Protein AF-A0A949Y0B9-F1 (afdb_monomer)

Secondary structure (DSSP, 8-state):
-----------------S--HHHHHHHHHHHHHTT-HHHHHHHHHHHHHH---HHHHHHHHHHHHHHHHHHH-

Foldseek 3Di:
DDDDDDPDDDPPPPDDDPDQLVNLLVVLVVCVVVLVLVVSLVSLVVSCVRPVDVVSVVSNVVSVVSVVVVVVD

Structure (mmCIF, N/CA/C/O backbone):
data_AF-A0A949Y0B9-F1
#
_entry.id   AF-A0A949Y0B9-F1
#
loop_
_atom_site.group_PDB
_atom_site.id
_atom_site.type_symbol
_atom_site.label_atom_id
_atom_site.label_alt_id
_atom_site.label_comp_id
_atom_site.label_asym_id
_atom_site.label_entity_id
_atom_site.label_seq_id
_atom_site.pdbx_PDB_ins_code
_atom_site.Cartn_x
_atom_site.Cartn_y
_atom_site.Cartn_z
_atom_site.occupancy
_atom_site.B_iso_or_equiv
_atom_site.auth_seq_id
_atom_site.auth_comp_id
_atom_site.auth_asym_id
_atom_site.auth_atom_id
_atom_site.pdbx_PDB_model_num
ATOM 1 N N . MET A 1 1 ? 20.701 54.638 15.065 1.00 40.94 1 MET A N 1
ATOM 2 C CA . MET A 1 1 ? 20.020 53.911 13.969 1.00 40.94 1 MET A CA 1
ATOM 3 C C . MET A 1 1 ? 19.633 52.515 14.453 1.00 40.94 1 MET A C 1
ATOM 5 O O . MET A 1 1 ? 20.306 51.988 15.324 1.00 40.94 1 MET A O 1
ATOM 9 N N . LYS A 1 2 ? 18.508 52.003 13.937 1.00 47.47 2 LYS A N 1
ATOM 10 C CA . LYS A 1 2 ? 17.727 50.803 14.310 1.00 47.47 2 LYS A CA 1
ATOM 11 C C . LYS A 1 2 ? 18.498 49.559 14.795 1.00 47.47 2 LYS A C 1
ATOM 13 O O . LYS A 1 2 ? 19.432 49.102 14.147 1.00 47.47 2 LYS A O 1
ATOM 18 N N . ALA A 1 3 ? 17.969 48.958 15.864 1.00 47.19 3 ALA A N 1
ATOM 19 C CA . ALA A 1 3 ? 18.193 47.570 16.259 1.00 47.19 3 ALA A CA 1
ATOM 20 C C . ALA A 1 3 ? 17.641 46.600 15.198 1.00 47.19 3 ALA A C 1
ATOM 22 O O . ALA A 1 3 ? 16.546 46.816 14.680 1.00 47.19 3 ALA A O 1
ATOM 23 N N . PHE A 1 4 ? 18.358 45.507 14.927 1.00 44.59 4 PHE A N 1
ATOM 24 C CA . PHE A 1 4 ? 17.815 44.345 14.221 1.00 44.59 4 PHE A CA 1
ATOM 25 C C . PHE A 1 4 ? 17.926 43.115 15.123 1.00 44.59 4 PHE A C 1
ATOM 27 O O . PHE A 1 4 ? 18.966 42.471 15.240 1.00 44.59 4 PHE A O 1
ATOM 34 N N . MET A 1 5 ? 16.809 42.823 15.787 1.00 48.16 5 MET A N 1
ATOM 35 C CA . MET A 1 5 ? 16.502 41.541 16.411 1.00 48.16 5 MET A CA 1
ATOM 36 C C . MET A 1 5 ? 16.445 40.466 15.317 1.00 48.16 5 MET A C 1
ATOM 38 O O . MET A 1 5 ? 15.542 40.462 14.486 1.00 48.16 5 MET A O 1
ATOM 42 N N . GLY A 1 6 ? 17.402 39.540 15.318 1.00 42.84 6 GLY A N 1
ATOM 43 C CA . GLY A 1 6 ? 17.372 38.327 14.501 1.00 42.84 6 GLY A CA 1
ATOM 44 C C . GLY A 1 6 ? 17.041 37.113 15.361 1.00 42.84 6 GLY A C 1
ATOM 45 O O . GLY A 1 6 ? 17.924 36.311 15.658 1.00 42.84 6 GLY A O 1
ATOM 46 N N . ALA A 1 7 ? 15.785 36.975 15.790 1.00 57.06 7 ALA A N 1
ATOM 47 C CA . ALA A 1 7 ? 15.321 35.775 16.482 1.00 57.06 7 ALA A CA 1
ATOM 48 C C . ALA A 1 7 ? 15.252 34.608 15.481 1.00 57.06 7 ALA A C 1
ATOM 50 O O . ALA A 1 7 ? 14.283 34.442 14.739 1.00 57.06 7 ALA A O 1
ATOM 51 N N . ARG A 1 8 ? 16.316 33.799 15.426 1.00 55.53 8 ARG A N 1
ATOM 52 C CA . ARG A 1 8 ? 16.342 32.555 14.649 1.00 55.53 8 ARG A CA 1
ATOM 53 C C . ARG A 1 8 ? 15.330 31.583 15.253 1.00 55.53 8 ARG A C 1
ATOM 55 O O . ARG A 1 8 ? 15.556 31.023 16.323 1.00 55.53 8 ARG A O 1
ATOM 62 N N . SER A 1 9 ? 14.216 31.386 14.555 1.00 53.25 9 SER A N 1
ATOM 63 C CA . SER A 1 9 ? 13.205 30.391 14.908 1.00 53.25 9 SER A CA 1
ATOM 64 C C . SER A 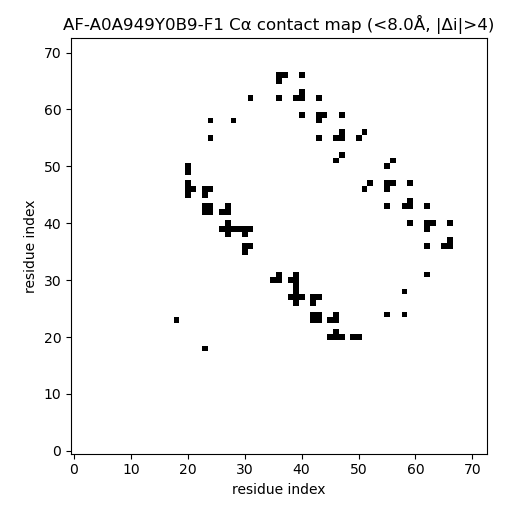1 9 ? 13.825 28.991 14.917 1.00 53.25 9 SER A C 1
ATOM 66 O O . SER A 1 9 ? 14.177 28.441 13.871 1.00 53.25 9 SER A O 1
ATOM 68 N N . LYS A 1 10 ? 13.962 28.405 16.112 1.00 44.94 10 LYS A N 1
ATOM 69 C CA . LYS A 1 10 ? 14.203 26.970 16.299 1.00 44.94 10 LYS A CA 1
ATOM 70 C C . LYS A 1 10 ? 13.012 26.227 15.691 1.00 44.94 10 LYS A C 1
ATOM 72 O O . LYS A 1 10 ? 11.934 26.224 16.277 1.00 44.94 10 LYS A O 1
ATOM 77 N N . LYS A 1 11 ? 13.203 25.594 14.527 1.00 48.47 11 LYS A N 1
ATOM 78 C CA . LYS A 1 11 ? 12.279 24.572 14.015 1.00 48.47 11 LYS A CA 1
ATOM 79 C C . LYS A 1 11 ? 12.164 23.495 15.091 1.00 48.47 11 LYS A C 1
ATOM 81 O O . LYS A 1 11 ? 13.097 22.720 15.291 1.00 48.47 11 LYS A O 1
ATOM 86 N N . GLN A 1 12 ? 11.050 23.500 15.818 1.00 47.59 12 GLN A N 1
ATOM 87 C CA . GLN A 1 12 ? 10.682 22.414 16.710 1.00 47.59 12 GLN A CA 1
ATOM 88 C C . GLN A 1 12 ? 10.538 21.163 15.846 1.00 47.59 12 GLN A C 1
ATOM 90 O O . GLN A 1 12 ? 9.570 21.005 15.109 1.00 47.59 12 GLN A O 1
ATOM 95 N N . ILE A 1 13 ? 11.545 20.296 15.905 1.00 55.00 13 ILE A N 1
ATOM 96 C CA . ILE A 1 13 ? 11.431 18.909 15.474 1.00 55.00 13 ILE A CA 1
ATOM 97 C C . ILE A 1 13 ? 10.489 18.282 16.498 1.00 55.00 13 ILE A C 1
ATOM 99 O O . ILE A 1 13 ? 10.903 17.887 17.590 1.00 55.00 13 ILE A O 1
ATOM 103 N N . SER A 1 14 ? 9.192 18.328 16.201 1.00 51.94 14 SER A N 1
ATOM 104 C CA . SER A 1 14 ? 8.179 17.646 16.985 1.00 51.94 14 SER A CA 1
ATOM 105 C C . SER A 1 14 ? 8.539 16.164 17.000 1.00 51.94 14 SER A C 1
ATOM 107 O O . SER A 1 14 ? 8.642 15.508 15.963 1.00 51.94 14 SER A O 1
ATOM 109 N N . LYS A 1 15 ? 8.802 15.655 18.205 1.00 49.62 15 LYS A N 1
ATOM 110 C CA . LYS A 1 15 ? 8.923 14.223 18.479 1.00 49.62 15 LYS A CA 1
ATOM 111 C C . LYS A 1 15 ? 7.707 13.536 17.844 1.00 49.62 15 LYS A C 1
ATOM 113 O O . LYS A 1 15 ? 6.597 14.011 18.093 1.00 49.62 15 LYS A O 1
ATOM 118 N N . PRO A 1 16 ? 7.870 12.483 17.026 1.00 52.62 16 PRO A N 1
ATOM 119 C CA . PRO A 1 16 ? 6.716 11.824 16.447 1.00 52.62 16 PRO A CA 1
ATOM 120 C C . PRO A 1 16 ? 5.930 11.175 17.587 1.00 52.62 16 PRO A C 1
ATOM 122 O O . PRO A 1 16 ? 6.403 10.241 18.235 1.00 52.62 16 PRO A O 1
ATOM 125 N N . SER A 1 17 ? 4.741 11.715 17.852 1.00 51.44 17 SER A N 1
ATOM 126 C CA . SER A 1 17 ? 3.655 11.036 18.554 1.00 51.44 17 SER A CA 1
ATOM 127 C C . SER A 1 17 ? 3.506 9.623 17.978 1.00 51.44 17 SER A C 1
ATOM 129 O O . SER A 1 17 ? 3.816 9.438 16.794 1.00 51.44 17 SER A O 1
ATOM 131 N N . PRO A 1 18 ? 3.031 8.624 18.749 1.00 56.38 18 PRO A N 1
ATOM 132 C CA . PRO A 1 18 ? 2.715 7.324 18.170 1.00 56.38 18 PRO A CA 1
ATOM 133 C C . PRO A 1 18 ? 1.851 7.565 16.922 1.00 56.38 18 PRO A C 1
ATOM 135 O O . PRO A 1 18 ? 0.869 8.307 17.017 1.00 56.38 18 PRO A O 1
ATOM 138 N N . PRO A 1 19 ? 2.270 7.071 15.743 1.00 57.72 19 PRO A N 1
ATOM 139 C CA . PRO A 1 19 ? 1.603 7.393 14.495 1.00 57.72 19 PRO A CA 1
ATOM 140 C C . PRO A 1 19 ? 0.143 6.966 14.613 1.00 57.72 19 PRO A C 1
ATOM 142 O O . PRO A 1 19 ? -0.153 5.788 14.801 1.00 57.72 19 PRO A O 1
ATOM 145 N N . SER A 1 20 ? -0.758 7.944 14.560 1.00 67.06 20 SER A N 1
ATOM 146 C CA . SER A 1 20 ? -2.189 7.703 14.411 1.00 67.06 20 SER A CA 1
ATOM 147 C C . SER A 1 20 ? -2.446 6.988 13.081 1.00 67.06 20 SER A C 1
ATOM 149 O O . SER A 1 20 ? -1.600 7.041 12.179 1.00 67.06 20 SER A O 1
ATOM 151 N N . GLY A 1 21 ? -3.615 6.358 12.909 1.00 70.06 21 GLY A N 1
ATOM 152 C CA . GLY A 1 21 ? -3.988 5.707 11.644 1.00 70.06 21 GLY A CA 1
ATOM 153 C C . GLY A 1 21 ? -3.756 6.614 10.424 1.00 70.06 21 GLY A C 1
ATOM 154 O O . GLY A 1 21 ? -3.265 6.169 9.385 1.00 70.06 21 GLY A O 1
ATOM 155 N N . GLN A 1 22 ? -3.957 7.926 10.594 1.00 78.44 22 GLN A N 1
ATOM 156 C CA . GLN A 1 22 ? -3.673 8.953 9.587 1.00 78.44 22 GLN A CA 1
ATOM 157 C C . GLN A 1 22 ? -2.192 9.078 9.190 1.00 78.44 22 GLN A C 1
ATOM 159 O O . GLN A 1 22 ? -1.896 9.293 8.014 1.00 78.44 22 GLN A O 1
ATOM 164 N N . ALA A 1 23 ? -1.251 8.931 10.126 1.00 84.69 23 ALA A N 1
ATOM 165 C CA . ALA A 1 23 ? 0.179 8.999 9.824 1.00 84.69 23 ALA A CA 1
ATOM 166 C C . ALA A 1 23 ? 0.621 7.810 8.956 1.00 84.69 23 ALA A C 1
ATOM 168 O O . ALA A 1 23 ? 1.388 7.983 8.008 1.00 84.69 23 ALA A O 1
ATOM 169 N N . PHE A 1 24 ? 0.080 6.616 9.220 1.00 86.62 24 PHE A N 1
ATOM 170 C CA . PHE A 1 24 ? 0.315 5.443 8.377 1.00 86.62 24 PHE A CA 1
ATOM 171 C C . PHE A 1 24 ? -0.273 5.602 6.978 1.00 86.62 24 PHE A C 1
ATOM 173 O O . PHE A 1 24 ? 0.362 5.205 6.000 1.00 86.62 24 PHE A O 1
ATOM 180 N N . ARG A 1 25 ? -1.452 6.224 6.872 1.00 86.94 25 ARG A N 1
ATOM 181 C CA . ARG A 1 25 ? -2.070 6.546 5.585 1.00 86.94 25 ARG A CA 1
ATOM 182 C C . ARG A 1 25 ? -1.204 7.496 4.758 1.00 86.94 25 ARG A C 1
ATOM 184 O O . ARG A 1 25 ? -0.878 7.174 3.617 1.00 86.94 25 ARG A O 1
ATOM 191 N N . GLN A 1 26 ? -0.788 8.625 5.333 1.00 89.56 26 GLN A N 1
ATOM 192 C CA . GLN A 1 26 ? 0.068 9.598 4.640 1.00 89.56 26 GLN A CA 1
ATOM 193 C C . GLN A 1 26 ? 1.403 8.977 4.214 1.00 89.56 26 GLN A C 1
ATOM 195 O O . GLN A 1 26 ? 1.883 9.206 3.103 1.00 89.56 26 GLN A O 1
ATOM 200 N N . GLU A 1 27 ? 1.995 8.150 5.076 1.00 90.62 27 GLU A N 1
ATOM 201 C CA . GLU A 1 27 ? 3.240 7.461 4.759 1.00 90.62 27 GLU A CA 1
ATOM 202 C C . GLU A 1 27 ? 3.063 6.438 3.628 1.00 90.62 27 GLU A C 1
ATOM 204 O O . GLU A 1 27 ? 3.892 6.383 2.719 1.00 90.62 27 GLU A O 1
ATOM 209 N N . ALA A 1 28 ? 1.972 5.666 3.629 1.00 92.12 28 ALA A N 1
ATOM 210 C CA . ALA A 1 28 ? 1.656 4.742 2.544 1.00 92.12 28 ALA A CA 1
ATOM 211 C C . ALA A 1 28 ? 1.477 5.479 1.205 1.00 92.12 28 ALA A C 1
ATOM 213 O O . ALA A 1 28 ? 2.062 5.065 0.203 1.00 92.12 28 ALA A O 1
ATOM 214 N N . GLU A 1 29 ? 0.753 6.602 1.185 1.00 92.31 29 GLU A N 1
ATOM 215 C CA . GLU A 1 29 ? 0.591 7.440 -0.012 1.00 92.31 29 GLU A CA 1
ATOM 216 C C . GLU A 1 29 ? 1.940 7.983 -0.517 1.00 92.31 29 GLU A C 1
ATOM 218 O O . GLU A 1 29 ? 2.246 7.905 -1.712 1.00 92.31 29 GLU A O 1
ATOM 223 N N . ARG A 1 30 ? 2.809 8.443 0.391 1.00 94.50 30 ARG A N 1
ATOM 224 C CA . ARG A 1 30 ? 4.168 8.895 0.059 1.00 94.50 30 ARG A CA 1
ATOM 225 C C . ARG A 1 30 ? 5.026 7.773 -0.530 1.00 94.50 30 ARG A C 1
ATOM 227 O O . ARG A 1 30 ? 5.792 8.006 -1.465 1.00 94.50 30 ARG A O 1
ATOM 234 N N . LEU A 1 31 ? 4.934 6.562 0.017 1.00 93.94 31 LEU A N 1
ATOM 235 C CA . LEU A 1 31 ? 5.676 5.395 -0.468 1.00 93.94 31 LEU A CA 1
ATOM 236 C C . LEU A 1 31 ? 5.176 4.932 -1.839 1.00 93.94 31 LEU A C 1
ATOM 238 O O . LEU A 1 31 ? 5.999 4.554 -2.675 1.00 93.94 31 LEU A O 1
ATOM 242 N N . ILE A 1 32 ? 3.865 5.026 -2.092 1.00 93.88 32 ILE A N 1
ATOM 243 C CA . ILE A 1 32 ? 3.268 4.806 -3.416 1.00 93.88 32 ILE A CA 1
ATOM 244 C C . ILE A 1 32 ? 3.859 5.789 -4.426 1.00 93.88 32 ILE A C 1
ATOM 246 O O . ILE A 1 32 ? 4.366 5.359 -5.459 1.00 93.88 32 ILE A O 1
ATOM 250 N N . ALA A 1 33 ? 3.875 7.087 -4.103 1.00 93.31 33 ALA A N 1
ATOM 251 C CA . ALA A 1 33 ? 4.438 8.115 -4.981 1.00 93.31 33 ALA A CA 1
ATOM 252 C C . ALA A 1 33 ? 5.933 7.891 -5.282 1.00 93.31 33 ALA A C 1
ATOM 254 O O . ALA A 1 33 ? 6.404 8.192 -6.373 1.00 93.31 33 ALA A O 1
ATOM 255 N N . LYS A 1 34 ? 6.679 7.314 -4.333 1.00 93.94 34 LYS A N 1
ATOM 256 C CA . LYS A 1 34 ? 8.100 6.959 -4.491 1.00 93.94 34 LYS A CA 1
ATOM 257 C C . LYS A 1 34 ? 8.340 5.615 -5.193 1.00 93.94 34 LYS A C 1
ATOM 259 O O . LYS A 1 34 ? 9.491 5.206 -5.310 1.00 93.94 34 LYS A O 1
ATOM 264 N N . GLY A 1 35 ? 7.294 4.880 -5.579 1.00 90.81 35 GLY A N 1
ATOM 265 C CA . GLY A 1 35 ? 7.419 3.541 -6.171 1.00 90.81 35 GLY A CA 1
ATOM 266 C C . GLY A 1 35 ? 7.911 2.456 -5.199 1.00 90.81 35 GLY A C 1
ATOM 267 O O . GLY A 1 35 ? 8.217 1.334 -5.610 1.00 90.81 35 GLY A O 1
ATOM 268 N N . ARG A 1 36 ? 7.964 2.743 -3.890 1.00 93.94 36 ARG A N 1
ATOM 269 C CA . ARG A 1 36 ? 8.351 1.787 -2.836 1.00 93.94 36 ARG A CA 1
ATOM 270 C C . ARG A 1 36 ? 7.150 0.946 -2.407 1.00 93.94 36 ARG A C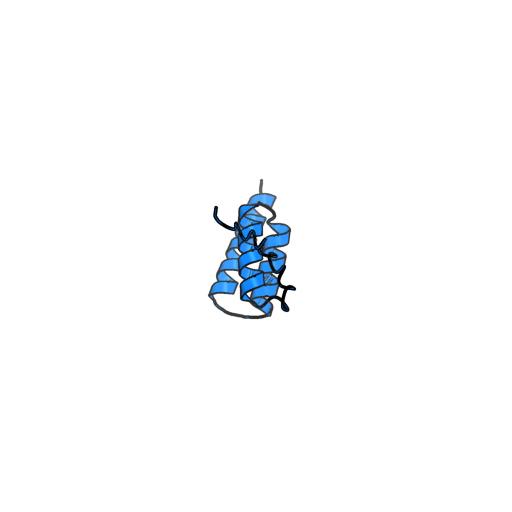 1
ATOM 272 O O . ARG A 1 36 ? 6.705 0.986 -1.262 1.00 93.94 36 ARG A O 1
ATOM 279 N N . LEU A 1 37 ? 6.618 0.168 -3.346 1.00 92.94 37 LEU A N 1
ATOM 280 C CA . LEU A 1 37 ? 5.302 -0.464 -3.212 1.00 92.94 37 LEU A CA 1
ATOM 281 C C . LEU A 1 37 ? 5.244 -1.567 -2.145 1.00 92.94 37 LEU A C 1
ATOM 283 O O . LEU A 1 37 ? 4.226 -1.716 -1.478 1.00 92.94 37 LEU A O 1
ATOM 287 N N . LYS A 1 38 ? 6.339 -2.305 -1.915 1.00 94.81 38 LYS A N 1
ATOM 288 C CA . LYS A 1 38 ? 6.423 -3.290 -0.816 1.00 94.81 38 LYS A CA 1
ATOM 289 C C . LYS A 1 38 ? 6.182 -2.634 0.547 1.00 94.81 38 LYS A C 1
ATOM 291 O O . LYS A 1 38 ? 5.403 -3.141 1.352 1.00 94.81 38 LYS A O 1
ATOM 296 N N . ASP A 1 39 ? 6.853 -1.509 0.790 1.00 93.62 39 ASP A N 1
ATOM 297 C CA . ASP A 1 39 ? 6.739 -0.773 2.048 1.00 93.62 39 ASP A CA 1
ATOM 298 C C . ASP A 1 39 ? 5.378 -0.077 2.144 1.00 93.62 39 ASP A C 1
ATOM 300 O O . ASP A 1 39 ? 4.769 -0.086 3.210 1.00 93.62 39 ASP A O 1
ATOM 304 N N . ALA A 1 40 ? 4.859 0.445 1.027 1.00 94.44 40 ALA A N 1
ATOM 305 C CA . ALA A 1 40 ? 3.520 1.023 0.968 1.00 94.44 40 ALA A CA 1
ATOM 306 C C . ALA A 1 40 ? 2.434 0.024 1.396 1.00 94.44 40 ALA A C 1
ATOM 308 O O . ALA A 1 40 ? 1.606 0.355 2.240 1.00 94.44 40 ALA A O 1
ATOM 309 N N . VAL A 1 41 ? 2.471 -1.214 0.882 1.00 94.81 41 VAL A N 1
ATOM 310 C CA . VAL A 1 41 ? 1.537 -2.279 1.292 1.00 94.81 41 VAL A CA 1
ATOM 311 C C . VAL A 1 41 ? 1.658 -2.553 2.790 1.00 94.81 41 VAL A C 1
ATOM 313 O O . VAL A 1 41 ? 0.647 -2.664 3.479 1.00 94.81 41 VAL A O 1
ATOM 316 N N . LYS A 1 42 ? 2.883 -2.624 3.326 1.00 95.12 42 LYS A N 1
ATOM 317 C CA . LYS A 1 42 ? 3.101 -2.844 4.762 1.00 95.12 42 LYS A CA 1
ATOM 318 C C . LYS A 1 42 ? 2.452 -1.741 5.605 1.00 95.12 42 LYS A C 1
ATOM 320 O O . LYS A 1 42 ? 1.752 -2.061 6.563 1.00 95.12 42 LYS A O 1
ATOM 325 N N . GLN A 1 43 ? 2.653 -0.473 5.243 1.00 92.38 43 GLN A N 1
ATOM 326 C CA . GLN A 1 43 ? 2.076 0.661 5.972 1.00 92.38 43 GLN A CA 1
ATOM 327 C C . GLN A 1 43 ? 0.550 0.723 5.831 1.00 92.38 43 GLN A C 1
ATOM 329 O O . GLN A 1 43 ? -0.143 0.918 6.826 1.00 92.38 43 GLN A O 1
ATOM 334 N N . ALA A 1 44 ? 0.007 0.455 4.640 1.00 92.44 44 ALA A N 1
ATOM 335 C CA . ALA A 1 44 ? -1.438 0.406 4.422 1.00 92.44 44 ALA A CA 1
ATOM 336 C C . ALA A 1 44 ? -2.117 -0.715 5.235 1.00 92.44 44 ALA A C 1
ATOM 338 O O . ALA A 1 44 ? -3.182 -0.498 5.809 1.00 92.44 44 ALA A O 1
ATOM 339 N N . LYS A 1 45 ? -1.483 -1.892 5.371 1.00 93.56 45 LYS A N 1
ATOM 340 C CA . LYS A 1 45 ? -1.996 -2.973 6.236 1.00 93.56 45 LYS A CA 1
ATOM 341 C C . LYS A 1 45 ? -2.015 -2.576 7.708 1.00 93.56 45 LYS A C 1
ATOM 343 O O . LYS A 1 45 ? -2.959 -2.923 8.410 1.00 93.56 45 LYS A O 1
ATOM 348 N N . LEU A 1 46 ? -0.977 -1.882 8.181 1.00 91.31 46 LEU A N 1
ATOM 349 C CA . LEU A 1 46 ? -0.927 -1.382 9.558 1.00 91.31 46 LEU A CA 1
ATOM 350 C C . LEU A 1 46 ? -2.009 -0.326 9.804 1.00 91.31 46 LEU A C 1
ATOM 352 O O . LEU A 1 46 ? -2.689 -0.399 10.822 1.00 91.31 46 LEU A O 1
ATOM 356 N N . CYS A 1 47 ? -2.215 0.579 8.843 1.00 89.12 47 CYS A N 1
ATOM 357 C CA . CYS A 1 47 ? -3.276 1.583 8.866 1.00 89.12 47 CYS A CA 1
ATOM 358 C C . CYS A 1 47 ? -4.666 0.937 8.989 1.00 89.12 47 CYS A C 1
ATOM 360 O O . CYS A 1 47 ? -5.387 1.221 9.941 1.00 89.12 47 CYS A O 1
ATOM 362 N N . PHE A 1 48 ? -5.001 -0.008 8.103 1.00 89.62 48 PHE A N 1
ATOM 363 C CA . PHE A 1 48 ? -6.285 -0.718 8.140 1.00 89.62 48 PHE A CA 1
ATOM 364 C C . PHE A 1 48 ? -6.471 -1.564 9.410 1.00 89.62 48 PHE A C 1
ATOM 366 O O . PHE A 1 48 ? -7.574 -1.670 9.933 1.00 89.62 48 PHE A O 1
ATOM 373 N N . ARG A 1 49 ? -5.391 -2.155 9.942 1.00 88.94 49 ARG A N 1
ATOM 374 C CA . ARG A 1 49 ? -5.447 -2.925 11.194 1.00 88.94 49 ARG A CA 1
ATOM 375 C C . ARG A 1 49 ? -5.710 -2.041 12.416 1.00 88.94 49 ARG A C 1
ATOM 377 O O . ARG A 1 49 ? -6.318 -2.522 13.366 1.00 88.94 49 ARG A O 1
ATOM 384 N N . GLN A 1 50 ? -5.220 -0.801 12.422 1.00 86.81 50 GLN A N 1
ATOM 385 C CA . GLN A 1 50 ? -5.502 0.153 13.498 1.00 86.81 50 GLN A CA 1
ATOM 386 C C . GLN A 1 50 ? -6.899 0.754 13.372 1.00 86.81 50 GLN A C 1
ATOM 388 O O . GLN A 1 50 ? -7.621 0.841 14.359 1.00 86.81 50 GLN A O 1
ATOM 393 N N . GLU A 1 51 ? -7.274 1.146 12.157 1.00 84.69 51 GLU A N 1
ATOM 394 C CA . GLU A 1 51 ? -8.553 1.770 11.848 1.00 84.69 51 GLU A CA 1
ATOM 395 C C . GLU A 1 51 ? -9.145 1.087 10.612 1.00 84.69 51 GLU A C 1
ATOM 397 O O . GLU A 1 51 ? -8.770 1.384 9.474 1.00 84.69 51 GLU A O 1
ATOM 402 N N . GLY A 1 52 ? -10.080 0.163 10.845 1.00 84.75 52 GLY A N 1
ATOM 403 C CA . GLY A 1 52 ? -10.763 -0.623 9.812 1.00 84.75 52 GLY A CA 1
ATOM 404 C C . GLY A 1 52 ? -11.803 0.171 9.018 1.00 84.75 52 GLY A C 1
ATOM 405 O O . GLY A 1 52 ? -12.926 -0.290 8.839 1.00 84.75 52 GLY A O 1
ATOM 406 N N . THR A 1 53 ? -11.464 1.384 8.585 1.00 88.81 53 THR A N 1
ATOM 407 C CA . THR A 1 53 ? -12.351 2.261 7.815 1.00 88.81 53 THR A CA 1
ATOM 408 C C . THR A 1 53 ? -12.340 1.896 6.325 1.00 88.81 53 THR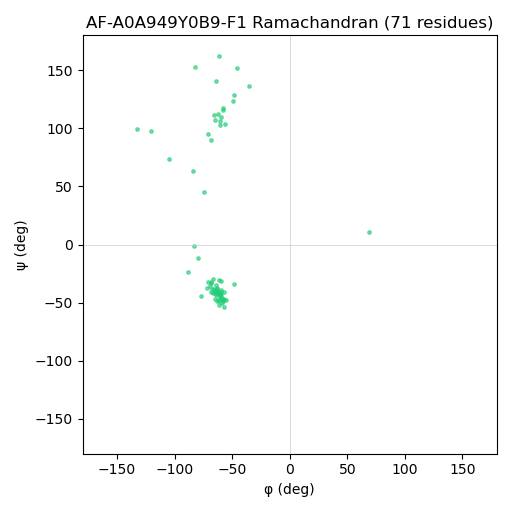 A C 1
ATOM 410 O O . THR A 1 53 ? -11.338 1.375 5.812 1.00 88.81 53 THR A O 1
ATOM 413 N N . PRO A 1 54 ? -13.429 2.179 5.585 1.00 89.38 54 PRO A N 1
ATOM 414 C CA . PRO A 1 54 ? -13.483 1.923 4.146 1.00 89.38 54 PRO A CA 1
ATOM 415 C C . PRO A 1 54 ? -12.430 2.720 3.359 1.00 89.38 54 PRO A C 1
ATOM 417 O O . PRO A 1 54 ? -11.921 2.241 2.346 1.00 89.38 54 PRO A O 1
ATOM 420 N N . GLU A 1 55 ? -12.036 3.907 3.823 1.00 88.31 55 GLU A N 1
ATOM 421 C CA . GLU A 1 55 ? -10.964 4.701 3.216 1.00 88.31 55 GLU A CA 1
ATOM 422 C C . GLU A 1 55 ? -9.610 3.985 3.299 1.00 88.31 55 GLU A C 1
ATOM 424 O O . GLU A 1 55 ? -8.866 3.941 2.315 1.00 88.31 55 GLU A O 1
ATOM 429 N N . ASN A 1 56 ? -9.302 3.389 4.453 1.00 89.25 56 ASN A N 1
ATOM 430 C CA . ASN A 1 56 ? -8.056 2.653 4.664 1.00 89.25 56 ASN A CA 1
ATOM 431 C C . ASN A 1 56 ? -8.050 1.333 3.882 1.00 89.25 56 ASN A C 1
ATOM 433 O O . ASN A 1 56 ? -7.005 0.923 3.372 1.00 89.25 56 ASN A O 1
ATOM 437 N N . HIS A 1 57 ? -9.219 0.709 3.715 1.00 92.25 57 HIS A N 1
ATOM 438 C CA . HIS A 1 57 ? -9.377 -0.453 2.843 1.00 92.25 57 HIS A CA 1
ATOM 439 C C . HIS A 1 57 ? -9.047 -0.117 1.382 1.00 92.25 57 HIS A C 1
ATOM 441 O O . HIS A 1 57 ? -8.217 -0.789 0.772 1.00 92.25 57 HIS A O 1
ATOM 447 N N . ARG A 1 58 ? -9.595 0.983 0.845 1.00 93.94 58 ARG A N 1
ATOM 448 C CA . ARG A 1 58 ? -9.301 1.445 -0.527 1.00 93.94 58 ARG A CA 1
ATOM 449 C C . ARG A 1 58 ? -7.815 1.740 -0.736 1.00 93.94 58 ARG A C 1
ATOM 451 O O . ARG A 1 5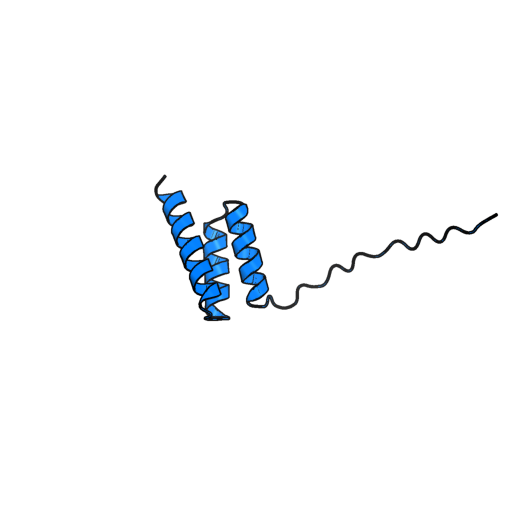8 ? -7.254 1.437 -1.790 1.00 93.94 58 ARG A O 1
ATOM 458 N N . LEU A 1 59 ? -7.156 2.326 0.267 1.00 92.75 59 LEU A N 1
ATOM 459 C CA . LEU A 1 59 ? -5.712 2.567 0.223 1.00 92.75 59 LEU A CA 1
ATOM 460 C C . LEU A 1 59 ? -4.926 1.254 0.135 1.00 92.75 59 LEU A C 1
ATOM 462 O O . LEU A 1 59 ? -3.973 1.152 -0.642 1.00 92.75 59 LEU A O 1
ATOM 466 N N . LEU A 1 60 ? -5.332 0.254 0.916 1.00 94.44 60 LEU A N 1
ATOM 467 C CA . LEU A 1 60 ? -4.716 -1.065 0.919 1.00 94.44 60 LEU A CA 1
ATOM 468 C C . LEU A 1 60 ? -4.908 -1.791 -0.419 1.00 94.44 60 LEU A C 1
ATOM 470 O O . LEU A 1 60 ? -3.930 -2.293 -0.974 1.00 94.44 60 LEU A O 1
ATOM 474 N N . GLU A 1 61 ? -6.124 -1.798 -0.965 1.00 95.62 61 GLU A N 1
ATOM 475 C CA . GLU A 1 61 ? -6.424 -2.352 -2.292 1.00 95.62 61 GLU A CA 1
ATOM 476 C C . GLU A 1 61 ? -5.552 -1.709 -3.375 1.00 95.62 61 GLU A C 1
ATOM 478 O O . GLU A 1 61 ? -4.901 -2.408 -4.154 1.00 95.62 61 GLU A O 1
ATOM 483 N N . ARG A 1 62 ? -5.458 -0.372 -3.379 1.00 94.69 62 ARG A N 1
ATOM 484 C CA . ARG A 1 62 ? -4.618 0.368 -4.329 1.00 94.69 62 ARG A CA 1
ATOM 485 C C . ARG A 1 62 ? -3.146 -0.021 -4.203 1.00 94.69 62 ARG A C 1
ATOM 487 O O . ARG A 1 62 ? -2.482 -0.237 -5.216 1.00 94.69 62 ARG A O 1
ATOM 494 N N . ALA A 1 63 ? -2.626 -0.117 -2.980 1.00 95.38 63 ALA A N 1
ATOM 495 C CA . ALA A 1 63 ? -1.244 -0.522 -2.743 1.00 95.38 63 ALA A CA 1
ATOM 496 C C . ALA A 1 63 ? -0.977 -1.954 -3.245 1.00 95.38 63 ALA A C 1
ATOM 498 O O . ALA A 1 63 ? 0.062 -2.201 -3.862 1.00 95.38 63 ALA A O 1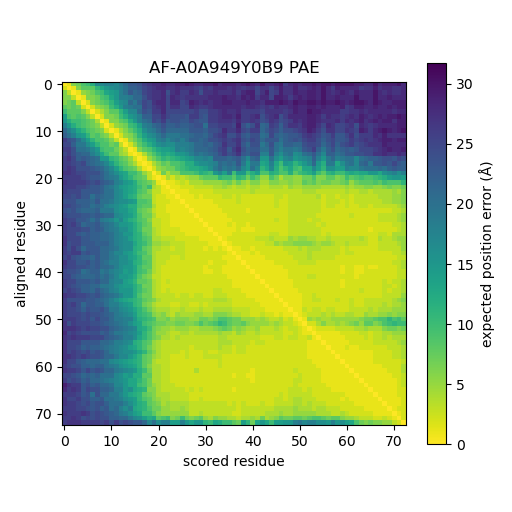
ATOM 499 N N . TYR A 1 64 ? -1.918 -2.879 -3.028 1.00 95.94 64 TYR A N 1
ATOM 500 C CA . TYR A 1 64 ? -1.834 -4.249 -3.535 1.00 95.94 64 TYR A CA 1
ATOM 501 C C . TYR A 1 64 ? -1.835 -4.304 -5.059 1.00 95.94 64 TYR A C 1
ATOM 503 O O . TYR A 1 64 ? -0.961 -4.946 -5.640 1.00 95.94 64 TYR A O 1
ATOM 511 N N . PHE A 1 65 ? -2.765 -3.597 -5.698 1.00 96.00 65 PHE A N 1
ATOM 512 C CA . PHE A 1 65 ? -2.868 -3.542 -7.151 1.00 96.00 65 PHE A CA 1
ATOM 513 C C . PHE A 1 65 ? -1.575 -3.026 -7.791 1.00 96.00 65 PHE A C 1
ATOM 515 O O . PHE A 1 65 ? -1.013 -3.674 -8.672 1.00 96.00 65 PHE A O 1
ATOM 522 N N . LEU A 1 66 ? -1.038 -1.910 -7.288 1.00 95.06 66 LEU A N 1
ATOM 523 C CA . LEU A 1 66 ? 0.225 -1.362 -7.783 1.00 95.06 66 LEU A CA 1
ATOM 524 C C . LEU A 1 66 ? 1.385 -2.342 -7.581 1.00 95.06 66 LEU A C 1
ATOM 526 O O . LEU A 1 66 ? 2.231 -2.500 -8.461 1.00 95.06 66 LEU A O 1
ATOM 530 N N . ARG A 1 67 ? 1.449 -3.018 -6.426 1.00 94.12 67 ARG A N 1
ATOM 531 C CA . ARG A 1 67 ? 2.504 -4.001 -6.159 1.00 94.12 67 ARG A CA 1
ATOM 532 C C . ARG A 1 67 ? 2.412 -5.200 -7.102 1.00 94.12 67 ARG A C 1
ATOM 534 O O . ARG A 1 67 ? 3.455 -5.663 -7.555 1.00 94.12 67 ARG A O 1
ATOM 541 N N . ALA A 1 68 ? 1.206 -5.678 -7.398 1.00 95.25 68 ALA A N 1
ATOM 542 C CA . ALA A 1 68 ? 0.986 -6.738 -8.375 1.00 95.25 68 ALA A CA 1
ATOM 543 C C . ALA A 1 68 ? 1.462 -6.301 -9.767 1.00 95.25 68 ALA A C 1
ATOM 545 O O . ALA A 1 68 ? 2.253 -7.009 -10.381 1.00 95.25 68 ALA A O 1
ATOM 546 N N . GLN A 1 69 ? 1.103 -5.088 -10.208 1.00 93.81 69 GLN A N 1
ATOM 547 C CA . GLN A 1 69 ? 1.598 -4.530 -11.472 1.00 93.81 69 GLN A CA 1
ATOM 548 C C . GLN A 1 69 ? 3.131 -4.453 -11.536 1.00 93.81 69 GLN A C 1
ATOM 550 O O . GLN A 1 69 ? 3.710 -4.776 -12.567 1.00 93.81 69 GLN A O 1
ATOM 555 N N . GLN A 1 70 ? 3.800 -4.062 -10.445 1.00 92.88 70 GLN A N 1
ATOM 556 C CA . GLN A 1 70 ? 5.267 -4.017 -10.388 1.00 92.88 70 GLN A CA 1
ATOM 557 C C . GLN A 1 70 ? 5.921 -5.402 -10.472 1.00 92.88 70 GLN A C 1
ATOM 559 O O . GLN A 1 70 ? 7.054 -5.487 -10.925 1.00 92.88 70 GLN A O 1
ATOM 564 N N . LEU A 1 71 ? 5.257 -6.457 -9.994 1.00 92.44 71 LEU A N 1
ATOM 565 C CA . LEU A 1 71 ? 5.782 -7.828 -10.024 1.00 92.44 71 LEU A CA 1
ATOM 566 C C . LEU A 1 71 ? 5.443 -8.576 -11.317 1.00 92.44 71 LEU A C 1
ATOM 568 O O . LEU A 1 71 ? 6.110 -9.549 -11.640 1.00 92.44 71 LEU A O 1
ATOM 572 N N . HIS A 1 72 ? 4.387 -8.160 -12.016 1.00 91.50 72 HIS A N 1
ATOM 573 C CA . HIS A 1 72 ? 3.975 -8.740 -13.297 1.00 91.50 72 HIS A CA 1
ATOM 574 C C . HIS A 1 72 ? 4.799 -8.226 -14.486 1.00 91.50 72 HIS A C 1
ATOM 576 O O . HIS A 1 72 ? 4.662 -8.759 -15.584 1.00 91.50 72 HIS A O 1
ATOM 582 N N . ARG A 1 73 ? 5.595 -7.172 -14.285 1.00 68.69 73 ARG A N 1
ATOM 583 C CA . ARG A 1 73 ? 6.486 -6.591 -15.289 1.00 68.69 73 ARG A CA 1
ATOM 584 C C . ARG A 1 73 ? 7.905 -7.101 -15.093 1.00 68.69 73 ARG A C 1
ATOM 586 O O . ARG A 1 73 ? 8.571 -7.305 -16.127 1.00 68.69 73 ARG A O 1
#

Nearest PDB structures (foldseek):
  2vkj-assembly1_A  TM=7.869E-01  e=1.490E+00  Thermotoga maritima
  8bd7-assembly1_E  TM=7.967E-01  e=1.683E+00  Chlamydomonas reinhardtii
  2lni-assembly1_A  TM=6.350E-01  e=1.902E+00  Homo sapiens
  4mal-assembly2_B  TM=7.838E-01  e=4.472E+00  Pseudomonas aerugino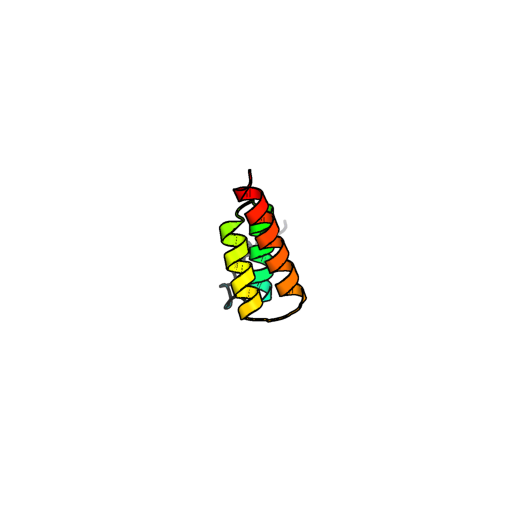sa PAO1
  9hmf-assembly1_K  TM=6.156E-01  e=3.724E+00  Campylobacter jejuni

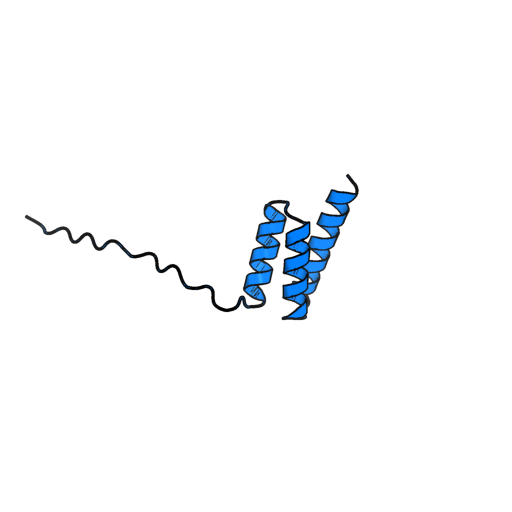Mean predicted aligned error: 10.85 Å

Solvent-accessible surface area (backbone atoms only — not comparable to full-atom values): 4258 Å² total; per-residue (Å²): 134,86,88,81,87,80,83,79,78,76,78,77,79,71,75,82,64,83,72,48,49,65,50,28,46,56,50,17,55,54,24,47,78,69,67,41,29,73,59,13,32,55,32,18,50,53,16,24,71,72,40,81,43,72,70,34,46,53,51,28,51,51,29,48,52,55,37,51,56,66,71,75,106

Radi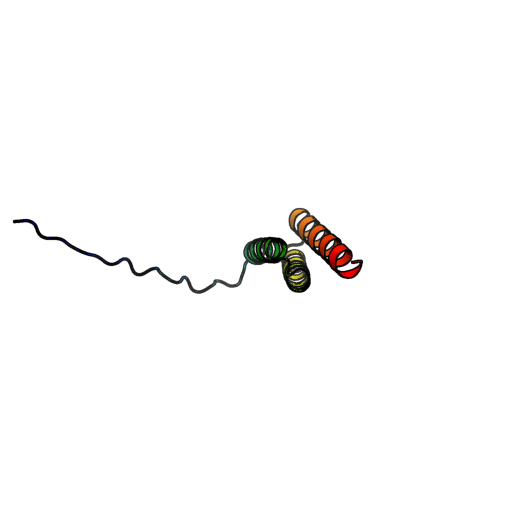us of gyration: 18.9 Å; Cα contacts (8 Å, |Δi|>4): 55; chains: 1; bounding box: 34×63×34 Å

pLDDT: mean 79.94, std 18.66, range [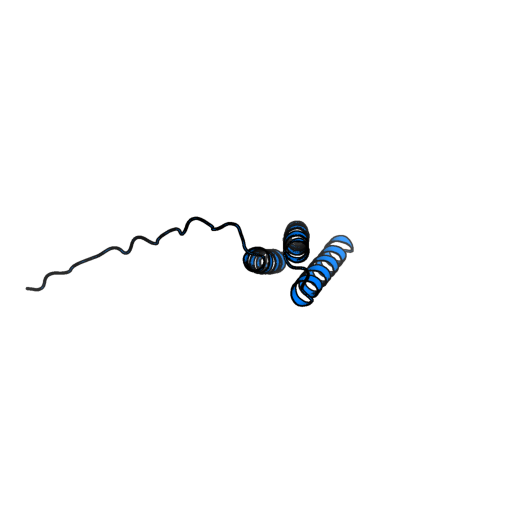40.94, 96.0]

Sequence (73 aa):
MKAFMGARSKKQISKPSPPSGQAFRQEAERLIAKGRLKDAVKQAKLCFRQEGTPENHRLLERAYFLRAQQLHR